Protein AF-A0A965HN80-F1 (afdb_monomer)

Secondary structure (DSSP, 8-state):
-HHHHHHHHHHHHHHHHHHHHHHHHHHHHT--SS-HHHHHHHHHHHHHHHHHHHHHHHHHHHHHHHHHHHTTTT-GGG-STTHHHHHHHHHHHHHHHHHHHHHHHHHHTTTTTTTS------TT----

pLDDT: mean 81.55, std 14.89, range [49.22, 97.44]

Radius of gyration: 23.23 Å; Cα contacts (8 Å, |Δi|>4): 37; chains: 1; bounding box: 71×26×64 Å

Structure (mmCIF, N/CA/C/O ba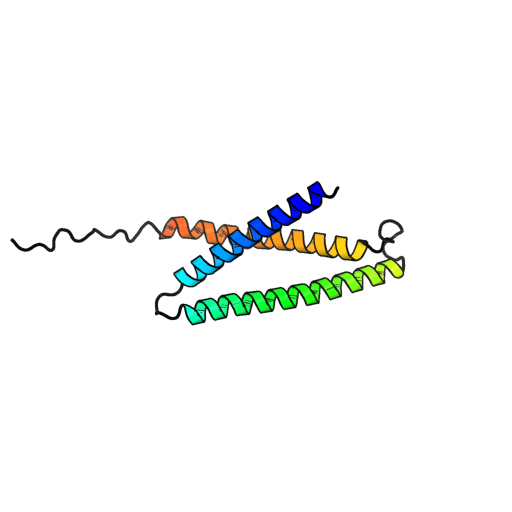ckbone):
data_AF-A0A965HN80-F1
#
_entry.id   AF-A0A965HN80-F1
#
loop_
_atom_site.group_PDB
_atom_site.id
_atom_site.type_symbol
_atom_site.label_atom_id
_atom_site.label_alt_id
_atom_site.label_comp_id
_atom_site.label_asym_id
_atom_site.label_entity_id
_atom_site.label_seq_id
_atom_site.pdbx_PDB_ins_code
_atom_site.Cartn_x
_atom_site.Cartn_y
_atom_site.Cartn_z
_atom_site.occupancy
_atom_site.B_iso_or_equiv
_atom_site.auth_seq_id
_atom_site.auth_comp_id
_atom_site.auth_asym_id
_atom_site.auth_atom_id
_atom_site.pdbx_PDB_model_num
ATOM 1 N N . SER A 1 1 ? 0.789 9.577 -21.475 1.00 81.12 1 SER A N 1
ATOM 2 C CA . SER A 1 1 ? 0.160 10.916 -21.483 1.00 81.12 1 SER A CA 1
ATOM 3 C C . SER A 1 1 ? 0.071 11.447 -20.051 1.00 81.12 1 SER A C 1
ATOM 5 O O . SER A 1 1 ? -0.153 10.649 -19.144 1.00 81.12 1 SER A O 1
ATOM 7 N N . PRO A 1 2 ? 0.232 12.761 -19.806 1.00 91.69 2 PRO A N 1
ATOM 8 C CA . PRO A 1 2 ? 0.176 13.333 -18.452 1.00 91.69 2 PRO A CA 1
ATOM 9 C C . PRO A 1 2 ? -1.171 13.130 -17.741 1.00 91.69 2 PRO A C 1
ATOM 11 O O . PRO A 1 2 ? -1.212 12.964 -16.525 1.00 91.69 2 PRO A O 1
ATOM 14 N N . LEU A 1 3 ? -2.275 13.105 -18.497 1.00 95.62 3 LEU A N 1
ATOM 15 C CA . LEU A 1 3 ? -3.616 12.864 -17.953 1.00 95.62 3 LEU A CA 1
ATOM 16 C C . LEU A 1 3 ? -3.777 11.449 -17.387 1.00 95.62 3 LEU A C 1
ATOM 18 O O . LEU A 1 3 ? -4.304 11.304 -16.291 1.00 95.62 3 LEU A O 1
ATOM 22 N N . MET A 1 4 ? -3.279 10.422 -18.080 1.00 93.62 4 MET A N 1
ATOM 23 C CA . MET A 1 4 ? -3.368 9.035 -17.606 1.00 93.62 4 MET A CA 1
ATOM 24 C C . MET A 1 4 ? -2.608 8.839 -16.289 1.00 93.62 4 MET A C 1
ATOM 26 O O . MET A 1 4 ? -3.126 8.218 -15.367 1.00 93.62 4 MET A O 1
ATOM 30 N N . PHE A 1 5 ? -1.420 9.439 -16.172 1.00 90.44 5 PHE A N 1
ATOM 31 C CA . PHE A 1 5 ? -0.649 9.431 -14.930 1.00 90.44 5 PHE A CA 1
ATOM 32 C C . PHE A 1 5 ? -1.397 10.129 -13.786 1.00 90.44 5 PHE A C 1
ATOM 34 O O . PHE A 1 5 ? -1.532 9.563 -12.707 1.00 90.44 5 PHE A O 1
ATOM 41 N N . ARG A 1 6 ? -1.944 11.330 -14.030 1.00 96.00 6 ARG A N 1
ATOM 42 C CA . ARG A 1 6 ? -2.722 12.078 -13.027 1.00 96.00 6 ARG A CA 1
ATOM 43 C C . ARG A 1 6 ? -3.934 11.296 -12.533 1.00 96.00 6 ARG A C 1
ATOM 45 O O . ARG A 1 6 ? -4.137 11.209 -11.329 1.00 96.00 6 ARG A O 1
ATOM 52 N N . VAL A 1 7 ? -4.711 10.717 -13.448 1.00 97.31 7 VAL A N 1
ATOM 53 C CA . VAL A 1 7 ? -5.874 9.890 -13.095 1.00 97.31 7 VAL A CA 1
ATOM 54 C C . VAL A 1 7 ? -5.438 8.683 -12.266 1.00 97.31 7 VAL A C 1
ATOM 56 O O . VAL A 1 7 ? -6.033 8.424 -11.225 1.00 97.31 7 VAL A O 1
ATOM 59 N N . GLY A 1 8 ? -4.367 7.992 -12.668 1.00 93.62 8 GLY A N 1
ATOM 60 C CA . GLY A 1 8 ? -3.820 6.867 -11.909 1.00 93.62 8 GLY A CA 1
ATOM 61 C C . GLY A 1 8 ? -3.418 7.253 -10.484 1.00 93.62 8 GLY A C 1
ATOM 62 O O . GLY A 1 8 ? -3.864 6.621 -9.532 1.00 93.62 8 GLY A O 1
ATOM 63 N N . VAL A 1 9 ? -2.643 8.329 -10.319 1.00 94.75 9 VAL A N 1
ATOM 64 C CA . VAL A 1 9 ? -2.214 8.820 -8.996 1.00 94.75 9 VAL A CA 1
ATOM 65 C C . VAL A 1 9 ? -3.409 9.223 -8.128 1.00 94.75 9 VAL A C 1
ATOM 67 O O . VAL A 1 9 ? -3.433 8.896 -6.943 1.00 94.75 9 VAL A O 1
ATOM 70 N N . VAL A 1 10 ? -4.424 9.878 -8.706 1.00 97.44 10 VAL A N 1
ATOM 71 C CA . VAL A 1 10 ? -5.662 10.223 -7.989 1.00 97.44 10 VAL A CA 1
ATOM 72 C C . VAL A 1 10 ? -6.383 8.966 -7.504 1.00 97.44 10 VAL A C 1
ATOM 74 O O . VAL A 1 10 ? -6.759 8.907 -6.338 1.00 97.44 10 VAL A O 1
ATOM 77 N N . LEU A 1 11 ? -6.544 7.950 -8.355 1.00 96.06 11 LEU A N 1
ATOM 78 C CA . LEU A 1 11 ? -7.219 6.701 -7.986 1.00 96.06 11 LEU A CA 1
ATOM 79 C C . LEU A 1 11 ? -6.460 5.930 -6.898 1.00 96.06 11 LEU A C 1
ATOM 81 O O . LEU A 1 11 ? -7.080 5.449 -5.950 1.00 96.06 11 LEU A O 1
ATOM 85 N N . ILE A 1 12 ? -5.129 5.855 -6.998 1.00 93.44 12 ILE A N 1
ATOM 86 C CA . ILE A 1 12 ? -4.276 5.214 -5.987 1.00 93.44 12 ILE A CA 1
ATOM 87 C C . ILE A 1 12 ? -4.401 5.949 -4.646 1.00 93.44 12 ILE A C 1
ATOM 89 O O . ILE A 1 12 ? -4.633 5.315 -3.617 1.00 93.44 12 ILE A O 1
ATOM 93 N N . GLY A 1 13 ? -4.304 7.283 -4.653 1.00 94.31 13 GLY A N 1
ATOM 94 C CA . GLY A 1 13 ? -4.434 8.098 -3.443 1.00 94.31 13 GLY A CA 1
ATOM 95 C C . GLY A 1 13 ? -5.822 8.002 -2.810 1.00 94.31 13 GLY A C 1
ATOM 96 O O . GLY A 1 13 ? -5.940 7.860 -1.595 1.00 94.31 13 GLY A O 1
ATOM 97 N N . PHE A 1 14 ? -6.874 8.010 -3.631 1.00 96.81 14 PHE A N 1
ATOM 98 C CA . PHE A 1 14 ? -8.252 7.849 -3.175 1.00 96.81 14 PHE A CA 1
ATOM 99 C C . PHE A 1 14 ? -8.458 6.485 -2.503 1.00 96.81 14 PHE A C 1
ATOM 101 O O . PHE A 1 14 ? -8.910 6.429 -1.361 1.00 96.81 14 PHE A O 1
ATOM 108 N N . GLY A 1 15 ? -8.053 5.390 -3.157 1.00 93.38 15 GLY A N 1
ATOM 109 C CA . GLY A 1 15 ? -8.141 4.041 -2.589 1.00 93.38 15 GLY A CA 1
ATOM 110 C C . GLY A 1 15 ? -7.330 3.881 -1.299 1.00 93.38 15 GLY A C 1
ATOM 111 O O . GLY A 1 15 ? -7.844 3.362 -0.306 1.00 93.38 15 GLY A O 1
ATOM 112 N N . GLY A 1 16 ? -6.096 4.396 -1.275 1.00 92.75 16 GLY A N 1
ATOM 113 C CA . GLY A 1 16 ? -5.253 4.409 -0.077 1.00 92.75 16 GLY A CA 1
ATOM 114 C C . GLY A 1 16 ? -5.873 5.199 1.081 1.00 92.75 16 GLY A C 1
ATOM 115 O O . GLY A 1 16 ? -5.810 4.759 2.228 1.00 92.75 16 GLY A O 1
ATOM 116 N N . GLY A 1 17 ? -6.542 6.319 0.786 1.00 93.88 17 GLY A N 1
ATOM 117 C CA . GLY A 1 17 ? -7.283 7.114 1.765 1.00 93.88 17 GLY A CA 1
ATOM 118 C C . GLY A 1 17 ? -8.439 6.343 2.405 1.00 93.88 17 GLY A C 1
ATOM 119 O O . GLY A 1 17 ? -8.517 6.274 3.631 1.00 93.88 17 GLY A O 1
ATOM 120 N N . PHE A 1 18 ? -9.292 5.700 1.597 1.00 93.44 18 PHE A N 1
ATOM 121 C CA . PHE A 1 18 ? -10.391 4.865 2.106 1.00 93.44 18 PHE A CA 1
ATOM 122 C C . PHE A 1 18 ? -9.893 3.701 2.960 1.00 93.44 18 PHE A C 1
ATOM 124 O O . PHE A 1 18 ? -10.467 3.419 4.011 1.00 93.44 18 PHE A O 1
ATOM 131 N N . PHE A 1 19 ? -8.811 3.048 2.537 1.00 90.44 19 PHE A N 1
ATOM 132 C CA . PHE A 1 19 ? -8.208 1.960 3.299 1.00 90.44 19 PHE A CA 1
ATOM 133 C C . PHE A 1 19 ? -7.638 2.446 4.641 1.00 90.44 19 PHE A C 1
ATOM 135 O O . PHE A 1 19 ? -7.877 1.831 5.680 1.00 90.44 19 PHE A O 1
ATOM 142 N N . SER A 1 20 ? -6.934 3.580 4.642 1.00 92.38 20 SER A N 1
ATOM 143 C CA . SER A 1 20 ? -6.364 4.176 5.854 1.00 92.38 20 SER A CA 1
ATOM 144 C C . SER A 1 20 ? -7.450 4.556 6.865 1.00 92.38 20 SER A C 1
ATOM 146 O O . SER A 1 20 ? -7.419 4.102 8.007 1.00 92.38 20 SER A O 1
ATOM 148 N N . VAL A 1 21 ? -8.471 5.305 6.434 1.00 93.62 21 VAL A N 1
ATOM 149 C CA . VAL A 1 21 ? -9.580 5.714 7.312 1.00 93.62 21 VAL A CA 1
ATOM 150 C C . VAL A 1 21 ? -10.364 4.495 7.804 1.00 93.62 21 VAL A C 1
ATOM 152 O O . VAL A 1 21 ? -10.600 4.368 9.002 1.00 93.62 21 VAL A O 1
ATOM 155 N N . GLY A 1 22 ? -10.716 3.559 6.917 1.00 90.50 22 GLY A N 1
ATOM 156 C CA . GLY A 1 22 ? -11.485 2.369 7.286 1.00 90.50 22 GLY A CA 1
ATOM 157 C C . GLY A 1 22 ? -10.759 1.460 8.283 1.00 90.50 22 GLY A C 1
ATOM 158 O O . GLY A 1 22 ? -11.370 0.977 9.239 1.00 90.50 22 GLY A O 1
ATOM 159 N N . THR A 1 23 ? -9.451 1.251 8.106 1.00 90.19 23 THR A N 1
ATOM 160 C CA . THR A 1 23 ? -8.650 0.450 9.048 1.00 90.19 23 THR A CA 1
ATOM 161 C C . THR A 1 23 ? -8.498 1.140 10.398 1.00 90.19 23 THR A C 1
ATOM 163 O O . THR A 1 23 ? -8.644 0.474 11.420 1.00 90.19 23 THR A O 1
ATOM 166 N N . LEU A 1 24 ? -8.284 2.457 10.419 1.00 91.19 24 LEU A N 1
ATOM 167 C CA . LEU A 1 24 ? -8.200 3.246 11.647 1.00 91.19 24 LEU A CA 1
ATOM 168 C C . LEU A 1 24 ? -9.523 3.219 12.427 1.00 91.19 24 LEU A C 1
ATOM 170 O O . LEU A 1 24 ? -9.526 2.903 13.615 1.00 91.19 24 LEU A O 1
ATOM 174 N N . THR A 1 25 ? -10.655 3.465 11.759 1.00 89.44 25 THR A N 1
ATOM 175 C CA . THR A 1 25 ? -11.985 3.372 12.381 1.00 89.44 25 THR A CA 1
ATOM 176 C C . THR A 1 25 ? -12.251 1.967 12.915 1.00 89.44 25 THR A C 1
ATOM 178 O O . T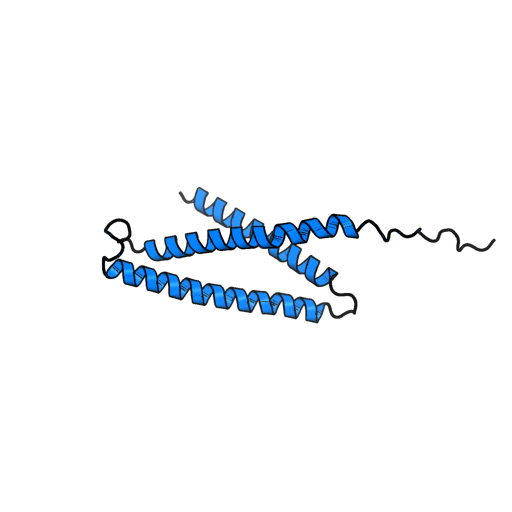HR A 1 25 ? -12.754 1.820 14.027 1.00 89.44 25 THR A O 1
ATOM 181 N N . SER A 1 26 ? -11.871 0.921 12.173 1.00 86.88 26 SER A N 1
ATOM 182 C CA . SER A 1 26 ? -12.002 -0.451 12.666 1.00 86.88 26 SER A CA 1
ATOM 183 C C . SER A 1 26 ? -11.109 -0.712 13.881 1.00 86.88 26 SER A C 1
ATOM 185 O O . SER A 1 26 ? -11.568 -1.356 14.817 1.00 86.88 26 SER A O 1
ATOM 187 N N . ALA A 1 27 ? -9.859 -0.238 13.880 1.00 87.81 27 ALA A N 1
ATOM 188 C CA . ALA A 1 27 ? -8.923 -0.415 14.991 1.00 87.81 27 ALA A CA 1
ATOM 189 C C . ALA A 1 27 ? -9.417 0.273 16.271 1.00 87.81 27 ALA A C 1
ATOM 191 O O . ALA A 1 27 ? -9.336 -0.317 17.343 1.00 87.81 27 ALA A O 1
ATOM 192 N N . MET A 1 28 ? -9.985 1.477 16.153 1.00 88.31 28 MET A N 1
ATOM 193 C CA . MET A 1 28 ? -10.629 2.169 17.273 1.00 88.31 28 MET A CA 1
ATOM 194 C C . MET A 1 28 ? -11.883 1.435 17.760 1.00 88.31 28 MET A C 1
ATOM 196 O O . MET A 1 28 ? -12.098 1.333 18.958 1.00 88.31 28 MET A O 1
ATOM 200 N N . GLY A 1 29 ? -12.696 0.888 16.849 1.00 83.88 29 GLY A N 1
ATOM 201 C CA . GLY A 1 29 ? -13.915 0.153 17.209 1.00 83.88 29 GLY A CA 1
ATOM 202 C C . GLY A 1 29 ? -13.681 -1.235 17.823 1.00 83.88 29 GLY A C 1
ATOM 203 O O . GLY A 1 29 ? -14.607 -1.810 18.377 1.00 83.88 29 GLY A O 1
ATOM 204 N N . LEU A 1 30 ? -12.469 -1.787 17.712 1.00 79.94 30 LEU A N 1
ATOM 205 C CA . LEU A 1 30 ? -12.051 -3.041 18.359 1.00 79.94 30 LEU A CA 1
ATOM 206 C C . LEU A 1 30 ? -11.604 -2.838 19.819 1.00 79.94 30 LEU A C 1
ATOM 208 O O . LEU A 1 30 ? -11.329 -3.809 20.520 1.00 79.94 30 LEU A O 1
ATOM 212 N N . GLU A 1 31 ? -11.470 -1.591 20.261 1.00 82.06 31 GLU A N 1
ATOM 213 C CA . GLU A 1 31 ? -10.915 -1.222 21.555 1.00 82.06 31 GLU A CA 1
ATOM 214 C C . GLU A 1 31 ? -12.051 -0.903 22.544 1.00 82.06 31 GLU A C 1
ATOM 216 O O . GLU A 1 31 ? -12.801 0.045 22.351 1.00 82.06 31 GLU A O 1
ATOM 221 N N . GLU A 1 32 ? -12.197 -1.710 23.600 1.00 69.44 32 GLU A N 1
ATOM 222 C CA . GLU A 1 32 ? -13.329 -1.626 24.548 1.00 69.44 32 GLU A CA 1
ATOM 223 C C . GLU A 1 32 ? -12.971 -1.024 25.926 1.00 69.44 32 GLU A C 1
ATOM 225 O O . GLU A 1 32 ? -13.831 -0.934 26.799 1.00 69.44 32 GLU A O 1
ATOM 230 N N . ARG A 1 33 ? -11.710 -0.647 26.189 1.00 75.62 33 ARG A N 1
ATOM 231 C CA . ARG A 1 33 ? -11.191 -0.387 27.553 1.00 75.62 33 ARG A CA 1
ATOM 232 C C . ARG A 1 33 ? -10.557 0.997 27.770 1.00 75.62 33 ARG A C 1
ATOM 234 O O . ARG A 1 33 ? -9.880 1.196 28.776 1.00 75.62 33 ARG A O 1
ATOM 241 N N . GLY A 1 34 ? -10.778 1.959 26.875 1.00 76.44 34 GLY A N 1
ATOM 242 C CA . GLY A 1 34 ? -10.240 3.323 26.967 1.00 76.44 34 GLY A CA 1
ATOM 243 C C . GLY A 1 34 ? -8.767 3.470 26.552 1.00 76.44 34 GLY A C 1
ATOM 244 O O . GLY A 1 34 ? -8.123 4.464 26.878 1.00 76.44 34 GLY A O 1
ATOM 245 N N . PHE A 1 35 ? -8.217 2.498 25.827 1.00 84.12 35 PHE A N 1
ATOM 246 C CA . PHE A 1 35 ? -6.842 2.455 25.323 1.00 84.12 35 PHE A CA 1
ATOM 247 C C . PHE A 1 35 ? -6.702 2.884 23.859 1.00 84.12 35 PHE A C 1
ATOM 249 O O . PHE A 1 35 ? -5.789 2.445 23.154 1.00 84.12 35 PHE A O 1
ATOM 256 N N . THR A 1 36 ? -7.563 3.783 23.393 1.00 85.81 36 THR A N 1
ATOM 257 C CA . THR A 1 36 ? -7.617 4.206 21.989 1.00 85.81 36 THR A CA 1
ATOM 258 C C . THR A 1 36 ? -6.266 4.742 21.494 1.00 85.81 36 THR A C 1
ATOM 260 O O . THR A 1 36 ? -5.868 4.482 20.361 1.00 85.81 36 THR A O 1
ATOM 263 N N . GLY A 1 37 ? -5.493 5.407 22.365 1.00 88.06 37 GLY A N 1
ATOM 264 C CA . GLY A 1 37 ? -4.128 5.860 22.064 1.00 88.06 37 GLY A CA 1
ATOM 265 C C . GLY A 1 37 ? -3.126 4.725 21.804 1.00 88.06 37 GLY A C 1
ATOM 266 O O . GLY A 1 37 ? -2.280 4.851 20.921 1.00 88.06 37 GLY A O 1
ATOM 267 N N . MET A 1 38 ? -3.241 3.591 22.505 1.00 88.81 38 MET A N 1
ATOM 268 C CA . MET A 1 38 ? -2.414 2.406 22.235 1.00 88.81 38 MET A CA 1
ATOM 269 C C . MET A 1 38 ? -2.849 1.693 20.955 1.00 88.81 38 MET A C 1
ATOM 271 O O . MET A 1 38 ? -1.989 1.249 20.199 1.00 88.81 38 MET A O 1
ATOM 275 N N . ALA A 1 39 ? -4.154 1.633 20.670 1.00 89.56 39 ALA A N 1
ATOM 276 C CA . ALA A 1 39 ? -4.661 1.092 19.408 1.00 89.56 39 ALA A CA 1
ATOM 277 C C . ALA A 1 39 ? -4.163 1.912 18.203 1.00 89.56 39 ALA A C 1
ATOM 279 O O . ALA A 1 39 ? -3.680 1.349 17.221 1.00 89.56 39 ALA A O 1
ATOM 280 N N . LEU A 1 40 ? -4.191 3.244 18.313 1.00 90.19 40 LEU A N 1
ATOM 281 C CA . LEU A 1 40 ? -3.605 4.166 17.336 1.00 90.19 40 LEU A CA 1
ATOM 282 C C . LEU A 1 40 ? -2.092 3.972 17.180 1.00 90.19 40 LEU A C 1
ATOM 284 O O . LEU A 1 40 ? -1.590 3.914 16.057 1.00 90.19 40 LEU A O 1
ATOM 288 N N . GLY A 1 41 ? -1.371 3.843 18.299 1.00 92.06 41 GLY A N 1
ATOM 289 C CA . GLY A 1 41 ? 0.067 3.581 18.303 1.00 92.06 41 GLY A CA 1
ATOM 290 C C . GLY A 1 41 ? 0.423 2.263 17.614 1.00 92.06 41 GLY A C 1
ATOM 291 O O . GLY A 1 41 ? 1.325 2.232 16.780 1.00 92.06 41 GLY A O 1
ATOM 292 N N . ALA A 1 42 ? -0.322 1.191 17.895 1.00 92.94 42 ALA A N 1
ATOM 293 C CA . ALA A 1 42 ? -0.139 -0.113 17.263 1.00 92.94 42 ALA A CA 1
ATOM 294 C C . ALA A 1 42 ? -0.452 -0.077 15.758 1.00 92.94 42 ALA A C 1
ATOM 296 O O . ALA A 1 42 ? 0.332 -0.590 14.959 1.00 92.94 42 ALA A O 1
ATOM 297 N N . TRP A 1 43 ? -1.550 0.575 15.358 1.00 92.81 43 TRP A N 1
ATOM 298 C CA . TRP A 1 43 ? -1.893 0.779 13.947 1.00 92.81 43 TRP A CA 1
ATOM 299 C C . TRP A 1 43 ? -0.766 1.506 13.196 1.00 92.81 43 TRP A C 1
ATOM 301 O O . TRP A 1 43 ? -0.298 1.024 12.162 1.00 92.81 43 TRP A O 1
ATOM 311 N N . GLY A 1 44 ? -0.262 2.613 13.754 1.00 93.81 44 GLY A N 1
ATOM 312 C CA . GLY A 1 44 ? 0.826 3.388 13.153 1.00 93.81 44 GLY A CA 1
ATOM 313 C C . GLY A 1 44 ? 2.157 2.631 13.111 1.00 93.81 44 GLY A C 1
ATOM 314 O O . GLY A 1 44 ? 2.866 2.687 12.107 1.00 93.81 44 GLY A O 1
ATOM 315 N N . ALA A 1 45 ? 2.486 1.872 14.161 1.00 95.81 45 ALA A N 1
ATOM 316 C CA . ALA A 1 45 ? 3.715 1.081 14.230 1.00 95.81 45 ALA A CA 1
ATOM 317 C C . ALA A 1 45 ? 3.770 -0.009 13.148 1.00 95.81 45 ALA A C 1
ATOM 319 O O . ALA A 1 45 ? 4.803 -0.181 12.492 1.00 95.81 45 ALA A O 1
ATOM 320 N N . VAL A 1 46 ? 2.657 -0.716 12.919 1.00 94.56 46 VAL A N 1
ATOM 321 C CA . VAL A 1 46 ? 2.555 -1.706 11.835 1.00 94.56 46 VAL A CA 1
ATOM 322 C C . VAL A 1 46 ? 2.701 -1.015 10.482 1.00 94.56 46 VAL A C 1
ATOM 324 O O . VAL A 1 46 ? 3.479 -1.475 9.650 1.00 94.56 46 VAL A O 1
ATOM 327 N N . GLN A 1 47 ? 2.028 0.122 10.274 1.00 94.06 47 GLN A N 1
ATOM 328 C CA . GLN A 1 47 ? 2.102 0.863 9.015 1.00 94.06 47 GLN A CA 1
ATOM 329 C C . GLN A 1 47 ? 3.536 1.318 8.697 1.00 94.06 47 GLN A C 1
ATOM 331 O O . GLN A 1 47 ? 4.017 1.101 7.585 1.00 94.06 47 GLN A O 1
ATOM 336 N N . ALA A 1 48 ? 4.236 1.891 9.681 1.00 96.12 48 ALA A N 1
ATOM 337 C CA . ALA A 1 48 ? 5.624 2.325 9.544 1.00 96.12 48 ALA A CA 1
ATOM 338 C C . ALA A 1 48 ? 6.565 1.147 9.245 1.00 96.12 48 ALA A C 1
ATOM 340 O O . ALA A 1 48 ? 7.416 1.244 8.360 1.00 96.12 48 ALA A O 1
ATOM 341 N N . SER A 1 49 ? 6.373 0.016 9.929 1.00 96.69 49 SER A N 1
ATOM 342 C CA . SER A 1 49 ? 7.174 -1.197 9.723 1.00 96.69 49 SER A CA 1
ATOM 343 C C . SER A 1 49 ? 6.963 -1.778 8.325 1.00 96.69 49 SER A C 1
ATOM 345 O O . SER A 1 49 ? 7.927 -2.066 7.617 1.00 96.69 49 SER A O 1
ATOM 347 N N . CYS A 1 50 ? 5.705 -1.901 7.894 1.00 94.75 50 CYS A N 1
ATOM 348 C CA . CYS A 1 50 ? 5.360 -2.395 6.567 1.00 94.75 50 CYS A CA 1
ATOM 349 C C . CYS A 1 50 ? 5.856 -1.458 5.460 1.00 94.75 50 CYS A C 1
ATOM 351 O O . CYS A 1 50 ? 6.406 -1.946 4.479 1.00 94.75 50 CYS A O 1
ATOM 353 N N . MET A 1 51 ? 5.722 -0.134 5.615 1.00 94.19 51 MET A N 1
ATOM 354 C CA . MET A 1 51 ? 6.268 0.831 4.652 1.00 94.19 51 MET A CA 1
ATOM 355 C C . MET A 1 51 ? 7.790 0.738 4.560 1.00 94.19 51 MET A C 1
ATOM 357 O O . MET A 1 51 ? 8.326 0.678 3.457 1.00 94.19 51 MET A O 1
ATOM 361 N N . GLY A 1 52 ? 8.490 0.686 5.697 1.00 95.94 52 GLY A N 1
ATOM 362 C CA . GLY A 1 52 ? 9.946 0.550 5.717 1.00 95.94 52 GLY A CA 1
ATOM 363 C C . GLY A 1 52 ? 10.411 -0.731 5.026 1.00 95.94 52 GLY A C 1
ATOM 364 O O . GLY A 1 52 ? 11.306 -0.693 4.181 1.00 95.94 52 GLY A O 1
ATOM 365 N N . LEU A 1 53 ? 9.751 -1.855 5.321 1.00 96.38 5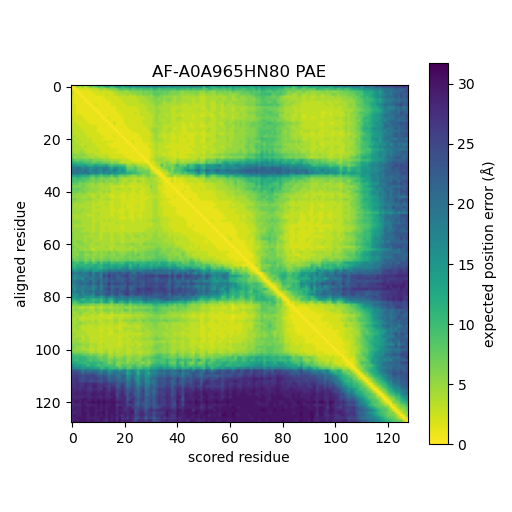3 LEU A N 1
ATOM 366 C CA . LEU A 1 53 ? 10.051 -3.135 4.688 1.00 96.38 53 LEU A CA 1
ATOM 367 C C . LEU A 1 53 ? 9.746 -3.116 3.184 1.00 96.38 53 LEU A C 1
ATOM 369 O O . LEU A 1 53 ? 10.551 -3.607 2.397 1.00 96.38 53 LEU A O 1
ATOM 373 N N . ALA A 1 54 ? 8.625 -2.519 2.774 1.00 93.94 54 ALA A N 1
ATOM 374 C CA . ALA A 1 54 ? 8.258 -2.388 1.367 1.00 93.94 54 ALA A CA 1
ATOM 375 C C . ALA A 1 54 ? 9.283 -1.551 0.587 1.00 93.94 54 ALA A C 1
ATOM 377 O O . ALA A 1 54 ? 9.705 -1.961 -0.491 1.00 93.94 54 ALA A O 1
ATOM 378 N N . ILE A 1 55 ? 9.747 -0.430 1.153 1.00 94.56 55 ILE A N 1
ATOM 379 C CA . ILE A 1 55 ? 10.794 0.406 0.547 1.00 94.56 55 ILE A CA 1
ATOM 380 C C . ILE A 1 55 ? 12.102 -0.383 0.414 1.00 94.56 55 ILE A C 1
ATOM 382 O O . ILE A 1 55 ? 12.719 -0.370 -0.652 1.00 94.56 55 ILE A O 1
ATOM 386 N N . ALA A 1 56 ? 12.514 -1.096 1.467 1.00 96.06 56 ALA A N 1
ATOM 387 C CA . ALA A 1 56 ? 13.749 -1.875 1.461 1.00 96.06 56 ALA A CA 1
ATOM 388 C C . ALA A 1 56 ? 13.710 -3.018 0.431 1.00 96.06 56 ALA A C 1
ATOM 390 O O . ALA A 1 56 ? 14.615 -3.135 -0.395 1.00 96.06 56 ALA A O 1
ATOM 391 N N . ILE A 1 57 ? 12.648 -3.833 0.443 1.00 94.88 57 ILE A N 1
ATOM 392 C CA . ILE A 1 57 ? 12.484 -4.963 -0.483 1.00 94.88 57 ILE A CA 1
ATOM 393 C C . ILE A 1 57 ? 12.301 -4.464 -1.918 1.00 94.88 57 ILE A C 1
ATOM 395 O O . ILE A 1 57 ? 12.937 -4.991 -2.828 1.00 94.88 57 ILE A O 1
ATOM 399 N N . GLY A 1 58 ? 11.474 -3.439 -2.135 1.00 92.44 58 GLY A N 1
ATOM 400 C CA . GLY A 1 58 ? 11.236 -2.864 -3.459 1.00 92.44 58 GLY A CA 1
ATOM 401 C C . GLY A 1 58 ? 12.507 -2.276 -4.070 1.00 92.44 58 GLY A C 1
ATOM 402 O O . GLY A 1 58 ? 12.801 -2.531 -5.237 1.00 92.44 58 GLY A O 1
ATOM 403 N N . GLY A 1 59 ? 13.305 -1.559 -3.271 1.00 91.94 59 GLY A N 1
ATOM 404 C CA . GLY A 1 59 ? 14.606 -1.036 -3.690 1.00 91.94 59 GLY A CA 1
ATOM 405 C C . GLY A 1 59 ? 15.599 -2.145 -4.035 1.00 91.94 59 GLY A C 1
ATOM 406 O O . GLY A 1 59 ? 16.158 -2.145 -5.130 1.00 91.94 59 GLY A O 1
ATOM 407 N N . ALA A 1 60 ? 15.757 -3.135 -3.151 1.00 93.38 60 ALA A N 1
ATOM 408 C CA . ALA A 1 60 ? 16.653 -4.267 -3.386 1.00 93.38 60 ALA A CA 1
ATOM 409 C C . ALA A 1 60 ? 16.255 -5.073 -4.634 1.00 93.38 60 ALA A C 1
ATOM 411 O O . ALA A 1 60 ? 17.112 -5.427 -5.442 1.00 93.38 60 ALA A O 1
ATOM 412 N N . LEU A 1 61 ? 14.955 -5.323 -4.831 1.00 91.38 61 LEU A N 1
ATOM 413 C CA . LEU A 1 61 ? 14.442 -6.027 -6.004 1.00 91.38 61 LEU A CA 1
ATOM 414 C C . LEU A 1 61 ? 14.679 -5.227 -7.288 1.00 91.38 61 LEU A C 1
ATOM 416 O O . LEU A 1 61 ? 15.156 -5.787 -8.275 1.00 91.38 61 LEU A O 1
ATOM 420 N N . ARG A 1 62 ? 14.385 -3.919 -7.275 1.00 89.19 62 ARG A N 1
ATOM 421 C CA . ARG A 1 62 ? 14.656 -3.017 -8.403 1.00 89.19 62 ARG A CA 1
ATOM 422 C C . ARG A 1 62 ? 16.120 -3.091 -8.812 1.00 89.19 62 ARG A C 1
ATOM 424 O O . ARG A 1 62 ? 16.415 -3.222 -10.001 1.00 89.19 62 ARG A O 1
ATOM 431 N N . ASP A 1 63 ? 17.016 -2.982 -7.837 1.00 89.00 63 ASP A N 1
ATOM 432 C CA . ASP A 1 63 ? 18.454 -2.925 -8.073 1.00 89.00 63 ASP A CA 1
ATOM 433 C C . ASP A 1 63 ? 18.972 -4.273 -8.581 1.00 89.00 63 ASP A C 1
ATOM 435 O O . ASP A 1 63 ? 19.751 -4.311 -9.532 1.00 89.00 63 ASP A O 1
ATOM 439 N N . TRP A 1 64 ? 18.466 -5.382 -8.034 1.00 86.75 64 TRP A N 1
ATOM 440 C CA . TRP A 1 64 ? 18.818 -6.724 -8.490 1.00 86.75 64 TRP A CA 1
ATOM 441 C C . TRP A 1 64 ? 18.386 -6.971 -9.940 1.00 86.75 64 TRP A C 1
ATOM 443 O O . TRP A 1 64 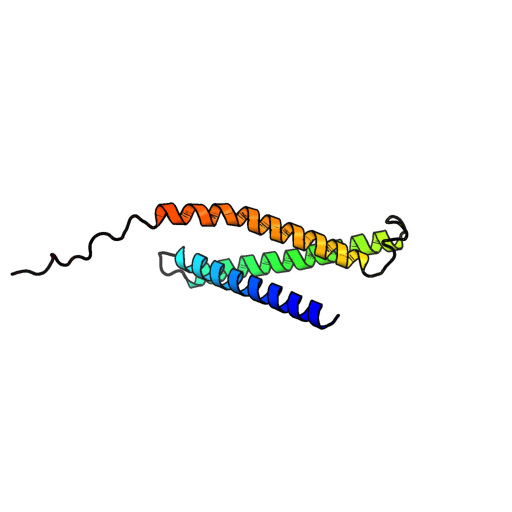? 19.206 -7.365 -10.767 1.00 86.75 64 TRP A O 1
ATOM 453 N N . VAL A 1 65 ? 17.135 -6.658 -10.292 1.00 84.69 65 VAL A N 1
ATOM 454 C CA . VAL A 1 65 ? 16.636 -6.784 -11.674 1.00 84.69 65 VAL A CA 1
ATOM 455 C C . VAL A 1 65 ? 17.405 -5.871 -12.629 1.00 84.69 65 VAL A C 1
ATOM 457 O O . VAL A 1 65 ? 17.749 -6.285 -13.736 1.00 84.69 65 VAL A O 1
ATOM 460 N N . SER A 1 66 ? 17.724 -4.648 -12.198 1.00 83.31 66 SER A N 1
ATOM 461 C CA . SER A 1 66 ? 18.509 -3.711 -13.008 1.00 83.31 66 SER A CA 1
ATOM 462 C C . SER A 1 66 ? 19.923 -4.241 -13.263 1.00 83.31 66 SER A C 1
ATOM 464 O O . SER A 1 66 ? 20.400 -4.174 -14.394 1.00 83.31 66 SER A O 1
ATOM 466 N N . ALA A 1 67 ? 20.567 -4.840 -12.255 1.00 81.12 67 ALA A N 1
ATOM 467 C CA . ALA A 1 67 ? 21.867 -5.486 -12.416 1.00 81.12 67 ALA A CA 1
ATOM 468 C C . ALA A 1 67 ? 21.800 -6.654 -13.416 1.00 81.12 67 ALA A C 1
ATOM 470 O O . ALA A 1 67 ? 22.633 -6.740 -14.316 1.00 81.12 67 ALA A O 1
ATOM 471 N N . LEU A 1 68 ? 20.778 -7.515 -13.326 1.00 77.38 68 LEU A N 1
ATOM 472 C CA . LEU A 1 68 ? 20.573 -8.614 -14.281 1.00 77.38 68 LEU A CA 1
ATOM 473 C C . LEU A 1 68 ? 20.354 -8.114 -15.720 1.00 77.38 68 LEU A C 1
ATOM 475 O O . LEU A 1 68 ? 20.829 -8.748 -16.664 1.00 77.38 68 LEU A O 1
ATOM 479 N N . GLY A 1 69 ? 19.668 -6.979 -15.887 1.00 74.19 69 GLY A N 1
ATOM 480 C CA . GLY A 1 69 ? 19.480 -6.324 -17.183 1.00 74.19 69 GLY A CA 1
ATOM 481 C C . GLY A 1 69 ? 20.801 -5.870 -17.806 1.00 74.19 69 GLY A C 1
ATOM 482 O O . GLY A 1 69 ? 21.056 -6.165 -18.970 1.00 74.19 69 GLY A O 1
ATOM 483 N N . VAL A 1 70 ? 21.682 -5.247 -17.013 1.00 70.38 70 VAL A N 1
ATOM 484 C CA . VAL A 1 70 ? 23.026 -4.819 -17.456 1.00 70.38 70 VAL A CA 1
ATOM 485 C C . VAL A 1 70 ? 23.890 -6.007 -17.896 1.00 70.38 70 VAL A C 1
ATOM 487 O O . VAL A 1 70 ? 24.677 -5.883 -18.831 1.00 70.38 70 VAL A O 1
ATOM 490 N N . HIS A 1 71 ? 23.719 -7.175 -17.272 1.00 66.25 71 HIS A N 1
ATOM 491 C CA . HIS A 1 71 ? 24.419 -8.404 -17.656 1.00 66.25 71 HIS A CA 1
ATOM 492 C C . HIS A 1 71 ? 23.848 -9.089 -18.918 1.00 66.25 71 HIS A C 1
ATOM 494 O O . HIS A 1 71 ? 24.354 -10.138 -19.311 1.00 66.25 71 HIS A O 1
ATOM 500 N N . GLY A 1 72 ? 22.815 -8.529 -19.564 1.00 63.66 72 GLY A N 1
ATOM 501 C CA . GLY A 1 72 ? 22.250 -9.034 -20.825 1.00 63.66 72 GLY A CA 1
ATOM 502 C C . GLY A 1 72 ? 21.449 -10.339 -20.704 1.00 63.66 72 GLY A C 1
ATOM 503 O O . GLY A 1 72 ? 20.995 -10.882 -21.708 1.00 63.66 72 GLY A O 1
ATOM 504 N N . LEU A 1 73 ? 21.242 -10.838 -19.482 1.00 60.88 73 LEU A N 1
ATOM 505 C CA . LEU A 1 73 ? 2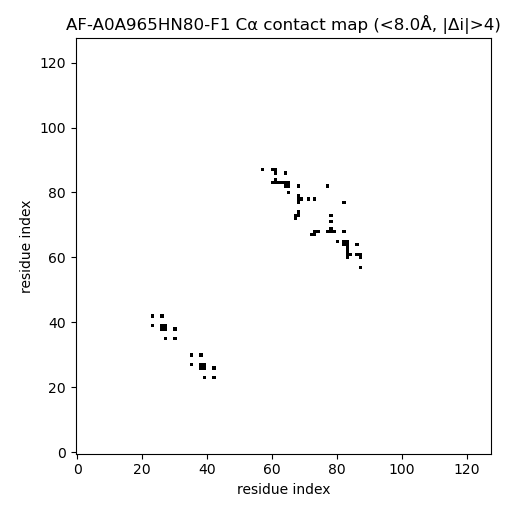0.621 -12.141 -19.202 1.00 60.88 73 LEU A CA 1
ATOM 506 C C . LEU A 1 73 ? 19.092 -12.155 -19.383 1.00 60.88 73 LEU A C 1
ATOM 508 O O . LEU A 1 73 ? 18.504 -13.225 -19.499 1.00 60.88 73 LEU A O 1
ATOM 512 N N . LEU A 1 74 ? 18.445 -10.984 -19.414 1.00 62.09 74 LEU A N 1
ATOM 513 C CA . LEU A 1 74 ? 16.985 -10.837 -19.540 1.00 62.09 74 LEU A CA 1
ATOM 514 C C . LEU A 1 74 ? 16.506 -10.633 -20.997 1.00 62.09 74 LEU A C 1
ATOM 516 O O . LEU A 1 74 ? 15.307 -10.489 -21.236 1.00 62.09 74 LEU A O 1
ATOM 520 N N . GLY A 1 75 ? 17.425 -10.649 -21.972 1.00 60.09 75 GLY A N 1
ATOM 521 C CA . GLY A 1 75 ? 17.141 -10.432 -23.397 1.00 60.09 75 GLY A CA 1
ATOM 522 C C . GLY A 1 75 ? 16.978 -8.954 -23.789 1.00 60.09 75 GLY A C 1
ATOM 523 O O . GLY A 1 75 ? 16.747 -8.086 -22.947 1.00 60.09 75 GLY A O 1
ATOM 524 N N . GLU A 1 76 ? 17.080 -8.654 -25.091 1.00 59.41 76 GLU A N 1
ATOM 525 C CA . GLU A 1 76 ? 17.057 -7.274 -25.625 1.00 59.41 76 GLU A CA 1
ATOM 526 C C . GLU A 1 76 ? 15.773 -6.493 -25.277 1.00 59.41 76 GLU A C 1
ATOM 528 O O . GLU A 1 76 ? 15.804 -5.268 -25.175 1.00 59.41 76 GLU A O 1
ATOM 533 N N . ALA A 1 77 ? 14.662 -7.188 -25.004 1.00 59.12 77 ALA A N 1
ATOM 534 C CA . ALA A 1 77 ? 13.384 -6.584 -24.616 1.00 59.12 77 ALA A CA 1
ATOM 535 C C . ALA A 1 77 ? 13.378 -5.961 -23.201 1.00 59.12 77 ALA A C 1
ATOM 537 O O . ALA A 1 77 ? 12.572 -5.070 -22.934 1.00 59.12 77 ALA A O 1
ATOM 538 N N . MET A 1 78 ? 14.269 -6.391 -22.295 1.00 55.19 78 MET A N 1
ATOM 539 C CA . MET A 1 78 ? 14.406 -5.843 -20.932 1.00 55.19 78 MET A CA 1
ATOM 540 C C . MET A 1 78 ? 15.635 -4.941 -20.754 1.00 55.19 78 MET A C 1
ATOM 542 O O . MET A 1 78 ? 15.899 -4.479 -19.642 1.00 55.19 78 MET A O 1
ATOM 546 N N . ASN A 1 79 ? 16.352 -4.626 -21.835 1.00 56.75 79 ASN A N 1
ATOM 547 C CA . ASN A 1 79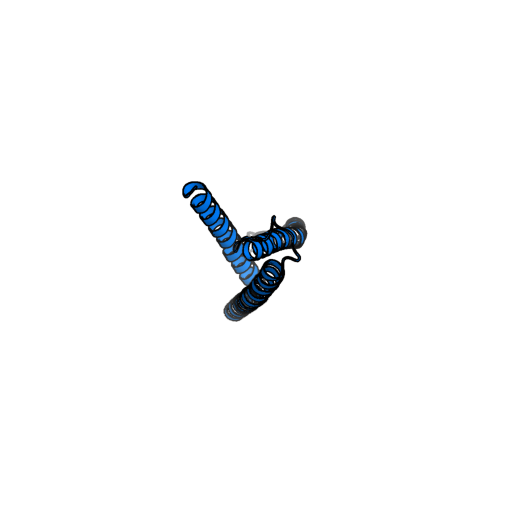 ? 17.605 -3.864 -21.810 1.00 56.75 79 ASN A CA 1
ATOM 548 C C . ASN A 1 79 ? 17.417 -2.339 -21.616 1.00 56.75 79 ASN A C 1
ATOM 550 O O . ASN A 1 79 ? 18.287 -1.534 -21.943 1.00 56.75 79 ASN A O 1
ATOM 554 N N . TYR A 1 80 ? 16.261 -1.921 -21.097 1.00 59.75 80 TYR A N 1
ATOM 555 C CA . TYR A 1 80 ? 15.931 -0.526 -20.818 1.00 59.75 80 TYR A CA 1
ATOM 556 C C . TYR A 1 80 ? 16.022 -0.250 -19.313 1.00 59.75 80 TYR A C 1
ATOM 558 O O . TYR A 1 80 ? 15.582 -1.060 -18.500 1.00 59.75 80 TYR A O 1
ATOM 566 N N . SER A 1 81 ? 16.499 0.943 -18.939 1.00 61.06 81 SER A N 1
ATOM 567 C CA . SER A 1 81 ? 16.634 1.410 -17.541 1.00 61.06 81 SER A CA 1
ATOM 568 C C . SER A 1 81 ? 15.322 1.347 -16.719 1.00 61.06 81 SER A C 1
ATOM 570 O O . SER A 1 81 ? 15.326 1.399 -15.492 1.00 61.06 81 SER A O 1
ATOM 572 N N . SER A 1 82 ? 14.169 1.189 -17.379 1.00 69.62 82 SER A N 1
ATOM 573 C CA . SER A 1 82 ? 12.844 1.061 -16.761 1.00 69.62 82 SER A CA 1
ATOM 574 C C . SER A 1 82 ? 12.455 -0.363 -16.335 1.00 69.62 82 SER A C 1
ATOM 576 O O . SER A 1 82 ? 11.421 -0.528 -15.687 1.00 69.62 82 SER A O 1
ATOM 578 N N . SER A 1 83 ? 13.220 -1.398 -16.696 1.00 77.19 83 SER A N 1
ATOM 579 C CA . SER A 1 83 ? 12.820 -2.803 -16.504 1.00 77.19 83 SER A CA 1
ATOM 580 C C . SER A 1 83 ? 12.743 -3.220 -15.027 1.00 77.19 83 SER A C 1
ATOM 582 O O . SER A 1 83 ? 11.802 -3.913 -14.623 1.00 77.19 83 SER A O 1
ATOM 584 N N . GLY A 1 84 ? 13.654 -2.706 -14.194 1.00 80.06 84 GLY A N 1
ATOM 585 C CA . GLY A 1 84 ? 13.606 -2.877 -12.740 1.00 80.06 84 GLY A CA 1
ATOM 586 C C . GLY A 1 84 ? 12.335 -2.287 -12.126 1.00 80.06 84 GLY A C 1
ATOM 587 O O . GLY A 1 84 ? 11.651 -2.957 -11.357 1.00 80.06 84 GLY A O 1
ATOM 588 N N . TYR A 1 85 ? 11.955 -1.070 -12.529 1.00 84.62 85 TYR A N 1
ATOM 589 C CA . TYR A 1 85 ? 10.735 -0.415 -12.040 1.00 84.62 85 TYR A CA 1
ATOM 590 C C . TYR A 1 85 ? 9.461 -1.137 -12.483 1.00 84.62 85 TYR A C 1
ATOM 592 O O . TYR A 1 85 ? 8.556 -1.321 -11.675 1.00 84.62 85 TYR A O 1
ATOM 600 N N . ALA A 1 86 ? 9.389 -1.587 -13.739 1.00 84.88 86 ALA A N 1
ATOM 601 C CA . ALA A 1 86 ? 8.238 -2.340 -14.236 1.00 84.88 86 ALA A CA 1
ATOM 602 C C . ALA A 1 86 ? 8.018 -3.644 -13.448 1.00 84.88 86 ALA A C 1
ATOM 604 O O . ALA A 1 86 ? 6.879 -4.007 -13.159 1.00 84.88 86 ALA A O 1
ATOM 605 N N . THR A 1 87 ? 9.106 -4.313 -13.057 1.00 87.19 87 THR A N 1
ATOM 606 C CA . THR A 1 87 ? 9.052 -5.547 -12.261 1.00 87.19 87 THR A CA 1
ATOM 607 C C . THR A 1 87 ? 8.528 -5.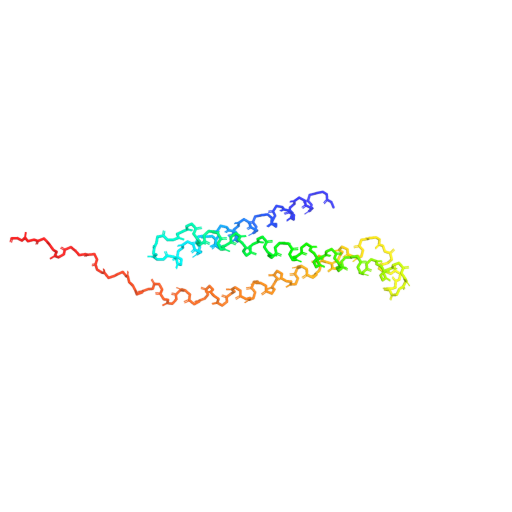286 -10.850 1.00 87.19 87 THR A C 1
ATOM 609 O O . THR A 1 87 ? 7.636 -5.999 -10.391 1.00 87.19 87 THR A O 1
ATOM 612 N N . VAL A 1 88 ? 9.028 -4.239 -10.183 1.00 91.56 88 VAL A N 1
ATOM 613 C CA . VAL A 1 88 ? 8.535 -3.836 -8.855 1.00 91.56 88 VAL A CA 1
ATOM 614 C C . VAL A 1 88 ? 7.055 -3.468 -8.921 1.00 91.56 88 VAL A C 1
ATOM 616 O O . VAL A 1 88 ? 6.274 -4.020 -8.154 1.00 91.56 88 VAL A O 1
ATOM 619 N N . TYR A 1 89 ? 6.644 -2.644 -9.891 1.00 89.81 89 TYR A N 1
ATOM 620 C CA . TYR A 1 89 ? 5.234 -2.282 -10.055 1.00 89.81 89 TYR A CA 1
ATOM 621 C C . TYR A 1 89 ? 4.335 -3.494 -10.310 1.00 89.81 89 TYR A C 1
ATOM 623 O O . TYR A 1 89 ? 3.243 -3.578 -9.752 1.00 89.81 89 TYR A O 1
ATOM 631 N N . GLY A 1 90 ? 4.778 -4.448 -11.135 1.00 91.00 90 GLY A N 1
ATOM 632 C CA . GLY A 1 90 ? 4.038 -5.688 -11.369 1.00 91.00 90 GLY A CA 1
ATOM 633 C C . GLY A 1 90 ? 3.856 -6.502 -10.086 1.00 91.00 90 GLY A C 1
ATOM 634 O O . GLY A 1 90 ? 2.751 -6.967 -9.802 1.00 91.00 90 GLY A O 1
ATOM 635 N N . LEU A 1 91 ? 4.915 -6.623 -9.281 1.00 92.62 91 LEU A N 1
ATOM 636 C CA . LEU A 1 91 ? 4.862 -7.303 -7.988 1.00 92.62 91 LEU A CA 1
ATOM 637 C C . LEU A 1 91 ? 3.928 -6.589 -7.001 1.00 92.62 91 LEU A C 1
ATOM 639 O O . LEU A 1 91 ? 3.097 -7.240 -6.371 1.00 92.62 91 LEU A O 1
ATOM 643 N N . GLU A 1 92 ? 4.033 -5.266 -6.873 1.00 93.06 92 GLU A N 1
ATOM 644 C CA . GLU A 1 92 ? 3.166 -4.463 -6.002 1.00 93.06 92 GLU A CA 1
ATOM 645 C C . GLU A 1 92 ? 1.692 -4.642 -6.368 1.00 93.06 92 GLU A C 1
ATOM 647 O O . GLU A 1 92 ? 0.844 -4.814 -5.495 1.00 93.06 92 GLU A O 1
ATOM 652 N N . LEU A 1 93 ? 1.385 -4.679 -7.664 1.00 93.06 93 LEU A N 1
ATOM 653 C CA . LEU A 1 93 ? 0.031 -4.874 -8.168 1.00 93.06 93 LEU A CA 1
ATOM 654 C C . LEU A 1 93 ? -0.520 -6.258 -7.775 1.00 93.06 93 LEU A C 1
ATOM 656 O O . LEU A 1 93 ? -1.662 -6.358 -7.326 1.00 93.06 93 LEU A O 1
ATOM 660 N N . VAL A 1 94 ? 0.301 -7.314 -7.843 1.00 95.44 94 VAL A N 1
ATOM 661 C CA . VAL A 1 94 ? -0.058 -8.656 -7.343 1.00 95.44 94 VAL A CA 1
ATOM 662 C C . VAL A 1 94 ? -0.273 -8.653 -5.828 1.00 95.44 94 VAL A C 1
ATOM 664 O O . VAL A 1 94 ? -1.250 -9.229 -5.350 1.00 95.44 94 VAL A O 1
ATOM 667 N N . LEU A 1 95 ? 0.595 -7.983 -5.065 1.00 92.81 95 LEU A N 1
ATOM 668 C CA . LEU A 1 95 ? 0.472 -7.879 -3.607 1.00 92.81 95 LEU A CA 1
ATOM 669 C C . LEU A 1 95 ? -0.791 -7.114 -3.185 1.00 92.81 95 LEU A C 1
ATOM 671 O O . LEU A 1 95 ? -1.442 -7.508 -2.217 1.00 92.81 95 LEU A O 1
ATOM 675 N N . LEU A 1 96 ? -1.189 -6.077 -3.927 1.00 92.19 96 LEU A N 1
ATOM 676 C CA . LEU A 1 96 ? -2.450 -5.365 -3.701 1.00 92.19 96 LEU A CA 1
ATOM 677 C C . LEU A 1 96 ? -3.664 -6.281 -3.906 1.00 92.19 96 LEU A C 1
ATOM 679 O O . LEU A 1 96 ? -4.573 -6.294 -3.073 1.00 92.19 96 LEU A O 1
ATOM 683 N N . PHE A 1 97 ? -3.667 -7.096 -4.966 1.00 94.19 97 PHE A N 1
ATOM 684 C CA . PHE A 1 97 ? -4.717 -8.098 -5.172 1.00 94.19 97 PHE A CA 1
ATOM 685 C C . PHE A 1 97 ? -4.715 -9.180 -4.091 1.00 94.19 97 PHE A C 1
ATOM 687 O O . PHE A 1 97 ? -5.780 -9.537 -3.590 1.00 94.19 97 PHE A O 1
ATOM 694 N N . ALA A 1 98 ? -3.543 -9.670 -3.683 1.00 94.25 98 ALA A N 1
ATOM 695 C CA . ALA A 1 98 ? -3.429 -10.611 -2.574 1.00 94.25 98 ALA A CA 1
ATOM 696 C C . ALA A 1 98 ? -4.003 -10.016 -1.275 1.00 94.25 98 ALA A C 1
ATOM 698 O O . ALA A 1 98 ? -4.770 -10.683 -0.582 1.00 94.25 98 ALA A O 1
ATOM 699 N N . GLY A 1 99 ? -3.720 -8.742 -0.984 1.00 91.69 99 GLY A N 1
ATOM 700 C CA . GLY A 1 99 ? -4.309 -8.022 0.146 1.00 91.69 99 GLY A CA 1
ATOM 701 C C . GLY A 1 99 ? -5.839 -7.965 0.082 1.00 91.69 99 GLY A C 1
ATOM 702 O O . GLY A 1 99 ? -6.507 -8.269 1.069 1.00 91.69 99 GLY A O 1
ATOM 703 N N . LEU A 1 100 ? -6.408 -7.660 -1.090 1.00 89.25 100 LEU A N 1
ATOM 704 C CA . LEU A 1 100 ? -7.861 -7.683 -1.311 1.00 89.25 100 LEU A CA 1
ATOM 705 C C . LEU A 1 100 ? -8.470 -9.072 -1.060 1.00 89.25 100 LEU A C 1
ATOM 707 O O . LEU A 1 100 ? -9.509 -9.173 -0.405 1.00 89.25 100 LEU A O 1
ATOM 711 N N . VAL A 1 101 ? -7.816 -10.139 -1.532 1.00 92.44 101 VAL A N 1
ATOM 712 C CA . VAL A 1 101 ? -8.247 -11.529 -1.298 1.00 92.44 101 VAL A CA 1
ATOM 713 C C . VAL A 1 101 ? -8.241 -11.865 0.193 1.00 92.44 101 VAL A C 1
ATOM 715 O O . VAL A 1 101 ? -9.185 -12.487 0.674 1.00 92.44 101 VAL A O 1
ATOM 718 N N . VAL A 1 102 ? -7.221 -11.423 0.935 1.00 91.19 102 VAL A N 1
ATOM 719 C CA . VAL A 1 102 ? -7.132 -11.636 2.387 1.00 91.19 102 VAL A CA 1
ATOM 720 C C . VAL A 1 102 ? -8.225 -10.867 3.132 1.00 91.19 102 VAL A C 1
ATOM 722 O O . VAL A 1 102 ? -8.829 -11.418 4.046 1.00 91.19 102 VAL A O 1
ATOM 725 N N . ILE A 1 103 ? -8.525 -9.624 2.744 1.00 87.81 103 ILE A N 1
ATOM 726 C CA . ILE A 1 103 ? -9.532 -8.784 3.417 1.00 87.81 103 ILE A CA 1
ATOM 727 C C . ILE A 1 103 ? -10.968 -9.248 3.121 1.00 87.81 103 ILE A C 1
ATOM 729 O O . ILE A 1 103 ? -11.831 -9.151 3.995 1.00 87.81 103 ILE A O 1
ATOM 733 N N . GLY A 1 104 ? -11.245 -9.771 1.922 1.00 85.88 104 GLY A N 1
ATOM 734 C CA . GLY A 1 104 ? -12.598 -10.146 1.482 1.00 85.88 104 GLY A CA 1
ATOM 735 C C . GLY A 1 104 ? -13.395 -10.996 2.494 1.00 85.88 104 GLY A C 1
ATOM 736 O O . GLY A 1 104 ? -14.508 -10.611 2.865 1.00 85.88 104 GLY A O 1
ATOM 737 N N . PRO A 1 105 ? -12.848 -12.117 3.003 1.00 84.94 105 PRO A N 1
ATOM 738 C CA . PRO A 1 105 ? -13.502 -12.940 4.021 1.00 84.94 105 PRO A CA 1
ATOM 739 C C . PRO A 1 105 ? -13.749 -12.221 5.358 1.00 84.94 105 PRO A C 1
ATOM 741 O O . PRO A 1 105 ? -14.785 -12.452 5.983 1.00 84.94 105 PRO A O 1
ATOM 744 N N . LEU A 1 106 ? -12.847 -11.327 5.788 1.00 76.38 106 LEU A N 1
ATOM 745 C CA . LEU A 1 106 ? -12.979 -10.590 7.056 1.00 76.38 106 LEU A CA 1
ATOM 746 C C . LEU A 1 106 ? -14.189 -9.647 7.041 1.00 76.38 106 LEU A C 1
ATOM 748 O O . LEU A 1 106 ? -14.853 -9.479 8.063 1.00 76.38 106 LEU A O 1
ATOM 752 N N . VAL A 1 107 ? -14.507 -9.064 5.883 1.00 78.81 107 VAL A N 1
ATOM 753 C CA . VAL A 1 107 ? -15.682 -8.190 5.730 1.00 78.81 107 VAL A CA 1
ATOM 754 C C . VAL A 1 107 ? -16.978 -9.008 5.699 1.00 78.81 107 VAL A C 1
ATOM 756 O O . VAL A 1 107 ? -17.998 -8.573 6.236 1.00 78.81 107 VAL A O 1
ATOM 759 N N . ARG A 1 108 ? -16.944 -10.230 5.148 1.00 74.19 108 ARG A N 1
ATOM 760 C CA . ARG A 1 108 ? -18.122 -11.110 5.060 1.00 74.19 108 ARG A CA 1
ATOM 761 C C . ARG A 1 108 ? -18.634 -11.568 6.431 1.00 74.19 108 ARG A C 1
ATOM 763 O O . ARG A 1 108 ? -19.841 -11.687 6.615 1.00 74.19 108 ARG A O 1
ATOM 770 N N . ASN A 1 109 ? -17.745 -11.779 7.403 1.00 58.81 109 ASN A N 1
ATOM 771 C CA . ASN A 1 109 ? -18.111 -12.323 8.716 1.00 58.81 109 ASN A CA 1
ATOM 772 C C . ASN A 1 109 ? -18.769 -11.318 9.682 1.00 58.81 109 ASN A C 1
ATOM 774 O O . ASN A 1 109 ? -19.384 -11.749 10.654 1.00 58.81 109 ASN A O 1
ATOM 778 N N . ARG A 1 110 ? -18.694 -10.002 9.432 1.00 57.16 110 ARG A N 1
ATOM 779 C CA . ARG A 1 110 ? -19.302 -8.986 10.320 1.00 57.16 110 ARG A CA 1
ATOM 780 C C . ARG A 1 110 ? -20.783 -8.708 10.045 1.00 57.16 110 ARG A C 1
ATOM 782 O O . ARG A 1 110 ? -21.484 -8.266 10.950 1.00 57.16 110 ARG A O 1
ATOM 789 N N . SER A 1 111 ? -21.290 -9.010 8.845 1.00 54.16 111 SER A N 1
ATOM 790 C CA . SER A 1 111 ? -22.734 -8.876 8.561 1.00 54.16 111 SER A CA 1
ATOM 791 C C . SER A 1 111 ? -23.596 -9.894 9.317 1.00 54.16 111 SER A C 1
ATOM 793 O O . SER A 1 111 ? -24.775 -9.639 9.521 1.00 54.16 111 SER A O 1
ATOM 795 N N . ALA A 1 112 ? -23.028 -11.019 9.769 1.00 53.09 112 ALA A N 1
ATOM 796 C CA . ALA A 1 112 ? -23.777 -12.044 10.500 1.00 53.09 112 ALA A CA 1
ATOM 797 C C . ALA A 1 112 ? -23.837 -11.803 12.023 1.00 53.09 112 ALA A C 1
ATOM 799 O O . ALA A 1 112 ? -24.757 -12.293 12.671 1.00 53.09 112 ALA A O 1
ATOM 800 N N . SER A 1 113 ? -22.893 -11.051 12.608 1.00 50.19 113 SER A N 1
ATOM 801 C CA . SER A 1 113 ? -22.810 -10.852 14.066 1.00 50.19 113 SER A CA 1
ATOM 802 C C . SER A 1 113 ? -23.386 -9.523 14.567 1.00 50.19 113 SER A C 1
ATOM 804 O O . SER A 1 113 ? -23.652 -9.401 15.756 1.00 50.19 113 SER A O 1
ATOM 806 N N . SER A 1 114 ? -23.634 -8.537 13.697 1.00 50.56 114 SER A N 1
ATOM 807 C CA . SER A 1 114 ? -24.150 -7.217 14.111 1.00 50.56 114 SER A CA 1
ATOM 808 C C . SER A 1 114 ? -25.680 -7.145 14.263 1.00 50.56 114 SER A C 1
ATOM 810 O O . SER A 1 114 ? -26.217 -6.065 14.499 1.00 50.56 114 SER A O 1
ATOM 812 N N . GLN A 1 115 ? -26.401 -8.264 14.116 1.00 49.69 115 GLN A N 1
ATOM 813 C CA . GLN A 1 115 ? -27.869 -8.297 14.208 1.00 49.69 115 GLN A CA 1
ATOM 814 C C . GLN A 1 115 ? -28.399 -8.717 15.593 1.00 49.69 115 GLN A C 1
ATOM 816 O O . GLN A 1 115 ? -29.608 -8.747 15.801 1.00 49.69 115 GLN A O 1
ATOM 821 N N . SER A 1 116 ? -27.523 -9.011 16.556 1.00 49.22 116 SER A N 1
ATOM 822 C CA . SER A 1 116 ? -27.912 -9.410 17.915 1.00 49.22 116 SER A CA 1
ATOM 823 C C . SER A 1 116 ? -27.255 -8.483 18.932 1.00 49.22 116 SER A C 1
ATOM 825 O O . SER A 1 116 ? -26.188 -8.824 19.409 1.00 49.22 116 SER A O 1
ATOM 827 N N . GLU A 1 117 ? -27.833 -7.296 19.156 1.00 52.22 117 GLU A N 1
ATOM 828 C CA . GLU A 1 117 ? -27.713 -6.437 20.367 1.00 52.22 117 GLU A CA 1
ATOM 829 C C . GLU A 1 117 ? -28.389 -5.063 20.113 1.00 52.22 117 GLU A C 1
ATOM 831 O O . GLU A 1 117 ? -27.895 -4.002 20.475 1.00 52.22 117 GLU A O 1
ATOM 836 N N . VAL A 1 118 ? -29.575 -5.052 19.487 1.00 56.78 118 VAL A N 1
ATOM 837 C CA . VAL A 1 118 ? -30.553 -3.967 19.714 1.00 56.78 118 VAL A CA 1
ATOM 838 C C . VAL A 1 118 ? -31.575 -4.520 20.704 1.00 56.78 118 VAL A C 1
ATOM 840 O O . VAL A 1 118 ? -32.738 -4.771 20.389 1.00 56.78 118 VAL A O 1
ATOM 843 N N . GLY A 1 119 ? -31.091 -4.834 21.906 1.00 56.78 119 GLY A N 1
ATOM 844 C CA . GLY A 1 119 ? -31.922 -5.233 23.031 1.00 56.78 119 GLY A CA 1
ATOM 845 C C . GLY A 1 119 ? -32.694 -4.022 23.541 1.00 56.78 119 GLY A C 1
ATOM 846 O O . GLY A 1 119 ? -32.124 -3.169 24.205 1.00 56.78 119 GLY A O 1
ATOM 847 N N . LYS A 1 120 ? -33.976 -3.944 23.162 1.00 54.97 120 LYS A N 1
ATOM 848 C CA . LYS A 1 120 ? -35.075 -3.154 23.756 1.00 54.97 120 LYS A CA 1
ATOM 849 C C . LYS A 1 120 ? -34.640 -1.933 24.577 1.00 54.97 120 LYS A C 1
ATOM 851 O O . LYS A 1 120 ? -34.372 -2.037 25.769 1.00 54.97 120 LYS A O 1
ATOM 856 N N . PHE A 1 121 ? -34.728 -0.763 23.946 1.00 60.28 121 PHE A N 1
ATOM 857 C CA . PHE A 1 121 ? -34.809 0.533 24.619 1.00 60.28 121 PHE A CA 1
ATOM 858 C C . PHE A 1 121 ? -35.805 0.432 25.793 1.00 60.28 121 PHE A C 1
ATOM 860 O O . PHE A 1 121 ? -36.990 0.147 25.589 1.00 60.28 121 PHE A O 1
ATOM 867 N N . GLY A 1 122 ? -35.296 0.578 27.018 1.00 64.44 122 GLY A N 1
ATOM 868 C CA . GLY A 1 122 ? -36.011 0.4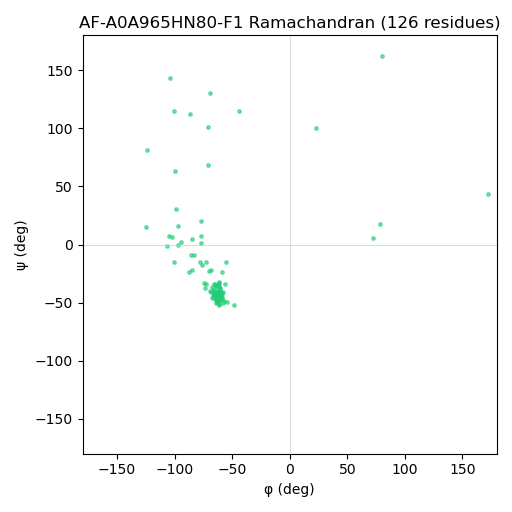06 28.282 1.00 64.44 122 GLY A CA 1
ATOM 869 C C . GLY A 1 122 ? -37.024 1.516 28.550 1.00 64.44 122 GLY A C 1
ATOM 870 O O . GLY A 1 122 ? -36.872 2.294 29.479 1.00 64.44 122 GLY A O 1
ATOM 871 N N . LEU A 1 123 ? -38.097 1.576 27.761 1.00 60.91 123 LEU A N 1
ATOM 872 C CA . LEU A 1 123 ? -39.258 2.441 28.022 1.00 60.91 123 LEU A CA 1
ATOM 873 C C . LEU A 1 123 ? -40.189 1.882 29.120 1.00 60.91 123 LEU A C 1
ATOM 875 O O . LEU A 1 123 ? -41.265 2.423 29.345 1.00 60.91 123 LEU A O 1
ATOM 879 N N . ALA A 1 124 ? -39.790 0.799 29.795 1.00 63.84 124 ALA A N 1
ATOM 880 C CA . ALA A 1 124 ? -40.567 0.130 30.840 1.00 63.84 124 ALA A CA 1
ATOM 881 C C . ALA A 1 124 ? -40.103 0.458 32.276 1.00 63.84 124 ALA A C 1
ATOM 883 O O . ALA A 1 124 ? -40.627 -0.125 33.218 1.00 63.84 124 ALA A O 1
ATOM 884 N N . GLU A 1 125 ? -39.154 1.383 32.462 1.00 58.50 125 GLU A N 1
ATOM 885 C CA . GLU A 1 125 ? -38.660 1.804 33.788 1.00 58.50 125 GLU A CA 1
ATOM 886 C C . GLU A 1 125 ? -39.327 3.084 34.331 1.00 58.50 125 GLU A C 1
ATOM 888 O O . GLU A 1 125 ? -38.830 3.674 35.286 1.00 58.50 125 GLU A O 1
ATOM 893 N N . PHE A 1 126 ? -40.465 3.525 33.777 1.00 53.91 126 PHE A N 1
ATOM 894 C CA . PHE A 1 126 ? -41.229 4.631 34.370 1.00 53.91 126 PHE A CA 1
ATOM 895 C C . PHE A 1 126 ? -42.206 4.114 35.441 1.00 53.91 126 PHE A C 1
ATOM 897 O O . PHE A 1 126 ? -43.171 3.432 35.086 1.00 53.91 126 PHE A O 1
ATOM 904 N N . PRO A 1 127 ? -41.994 4.428 36.736 1.00 63.03 127 PRO A N 1
ATOM 905 C CA . PRO A 1 127 ? -42.967 4.130 37.778 1.00 63.03 127 PRO A CA 1
ATOM 906 C C . PRO A 1 127 ? -44.208 5.018 37.610 1.00 63.03 127 PRO A C 1
ATOM 908 O O . PRO A 1 127 ? -44.092 6.234 37.442 1.00 63.03 127 PRO A O 1
ATOM 911 N N . GLY A 1 128 ? -45.382 4.384 37.641 1.00 54.44 128 GLY A N 1
ATOM 912 C CA . GLY A 1 128 ? -46.660 5.031 37.949 1.00 54.44 128 GLY A CA 1
ATOM 913 C C . GLY A 1 128 ? -46.933 5.022 39.446 1.00 54.44 128 GLY A C 1
ATOM 914 O O . GLY A 1 128 ? -46.347 4.159 40.141 1.00 54.44 128 GLY A O 1
#

Foldseek 3Di:
DVVVVVVVVVVVVVVVVCVLVVVLVVLQVVDDDPVNVVSVVVSVVVV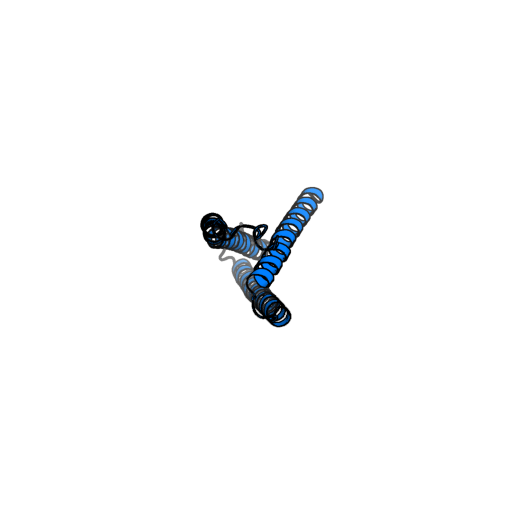VVVVVVLVVVLVVQLVVLQVCLVVCNVDPVCVDNCNSVVVSVVVVVVVVVVVVVVCVVVVVVVVVPPPPPPPDDCPPPDDD

Sequence (128 aa):
SPLMFRVGVVLIGFGGGFFSVGTLTSAMGLEERGFTGMALGAWGAVQASCMGLAIAIGGALRDWVSALGVHGLLGEAMNYSSSGYATVYGLELVLLFAGLVVIGPLVRNRSASSQSEVGKFGLAEFPG

Solvent-accessible surface area (backbone atoms only — not comparable to full-atom values): 7492 Å² total; per-residue (Å²): 110,74,64,61,53,52,53,50,53,50,51,52,52,52,54,51,48,54,52,52,52,52,51,51,54,48,47,51,70,71,57,89,80,86,52,54,70,58,45,51,49,52,54,50,50,52,52,54,50,52,51,53,50,49,54,52,52,45,50,53,49,24,51,51,46,41,52,43,28,75,70,57,75,64,44,85,91,38,64,49,95,58,43,17,56,53,51,42,54,54,50,50,54,51,51,52,51,51,49,51,61,64,48,52,62,66,61,61,61,51,73,75,61,75,78,75,79,85,75,70,83,75,82,79,77,72,84,129

Mean predicted aligned error: 10.6 Å